Protein AF-A0A2V9WAK3-F1 (afdb_monomer_lite)

Structure (mmCIF, N/CA/C/O backbone):
data_AF-A0A2V9WAK3-F1
#
_entry.id   AF-A0A2V9WAK3-F1
#
loop_
_atom_site.group_PDB
_atom_site.id
_atom_site.type_symbol
_atom_site.label_atom_id
_atom_site.label_alt_id
_atom_site.label_comp_id
_atom_site.label_asym_id
_atom_site.label_entity_id
_atom_site.label_seq_id
_atom_site.pdbx_PDB_ins_code
_atom_site.Cartn_x
_atom_site.Cartn_y
_atom_site.Cartn_z
_atom_site.occupancy
_atom_site.B_iso_or_equiv
_atom_site.auth_seq_id
_atom_site.auth_comp_id
_atom_site.auth_asym_id
_atom_site.auth_atom_id
_atom_site.pdbx_PDB_model_num
ATOM 1 N N . MET A 1 1 ? 19.462 2.648 -26.913 1.00 63.69 1 MET A N 1
ATOM 2 C CA . MET A 1 1 ? 18.107 2.054 -27.021 1.00 63.69 1 MET A CA 1
ATOM 3 C C . MET A 1 1 ? 17.786 1.120 -25.850 1.00 63.69 1 MET A C 1
ATOM 5 O O . MET A 1 1 ? 16.754 1.319 -25.226 1.00 63.69 1 MET A O 1
ATOM 9 N N . MET A 1 2 ? 18.691 0.202 -25.473 1.00 72.12 2 MET A N 1
ATOM 10 C CA . MET A 1 2 ? 18.508 -0.765 -24.368 1.00 72.12 2 MET A CA 1
ATOM 11 C C . MET A 1 2 ? 18.123 -0.140 -23.007 1.00 72.12 2 MET A C 1
ATOM 13 O O . MET A 1 2 ? 17.178 -0.587 -22.366 1.00 72.12 2 MET A O 1
ATOM 17 N N . GLY A 1 3 ? 18.793 0.942 -22.589 1.00 89.75 3 GLY A N 1
ATOM 18 C CA . GLY A 1 3 ? 18.542 1.562 -21.277 1.00 89.75 3 GLY A CA 1
ATOM 19 C C . GLY A 1 3 ? 17.137 2.154 -21.104 1.00 89.75 3 GLY A C 1
ATOM 20 O O . GLY A 1 3 ? 16.587 2.113 -20.011 1.00 89.75 3 GLY A O 1
ATOM 21 N N . ARG A 1 4 ? 16.511 2.646 -22.184 1.00 94.62 4 ARG A N 1
ATOM 22 C CA . ARG A 1 4 ? 15.145 3.198 -22.127 1.00 94.62 4 ARG A CA 1
ATOM 23 C C . ARG A 1 4 ? 14.097 2.111 -21.899 1.00 94.62 4 ARG A C 1
ATOM 25 O O . ARG A 1 4 ? 13.187 2.313 -21.107 1.00 94.62 4 ARG A O 1
ATOM 32 N N . VAL A 1 5 ? 14.247 0.965 -22.564 1.00 94.94 5 VAL A N 1
ATOM 33 C CA . VAL A 1 5 ? 13.329 -0.174 -22.408 1.00 94.94 5 VAL A CA 1
ATOM 34 C C . VAL A 1 5 ? 13.377 -0.700 -20.976 1.00 94.94 5 VAL A C 1
ATOM 36 O O . VAL A 1 5 ? 12.331 -0.897 -20.370 1.00 94.94 5 VAL A O 1
ATOM 39 N N . LEU A 1 6 ? 14.575 -0.837 -20.398 1.00 96.31 6 LEU A N 1
ATOM 40 C CA . LEU A 1 6 ? 14.726 -1.262 -19.006 1.00 96.31 6 LEU A CA 1
ATOM 41 C C . LEU A 1 6 ? 14.022 -0.308 -18.028 1.00 96.31 6 LEU A C 1
ATOM 43 O O . LEU A 1 6 ? 13.298 -0.767 -17.150 1.00 96.31 6 LEU A O 1
ATOM 47 N N . VAL A 1 7 ? 14.176 1.010 -18.208 1.00 96.88 7 VAL A N 1
ATOM 48 C CA . VAL A 1 7 ? 13.491 2.012 -17.370 1.00 96.88 7 VAL A CA 1
ATOM 49 C C . VAL A 1 7 ? 11.972 1.875 -17.470 1.00 96.88 7 VAL A C 1
ATOM 51 O O . VAL A 1 7 ? 11.297 1.889 -16.444 1.00 96.88 7 VAL A O 1
ATOM 54 N N . VAL A 1 8 ? 11.429 1.693 -18.678 1.00 97.44 8 VAL A N 1
ATOM 55 C CA . VAL A 1 8 ? 9.982 1.498 -18.876 1.00 97.44 8 VAL A CA 1
ATOM 56 C C . VAL A 1 8 ? 9.498 0.229 -18.174 1.00 97.44 8 VAL A C 1
ATOM 58 O O . VAL A 1 8 ? 8.481 0.266 -17.486 1.00 97.44 8 VAL A O 1
ATOM 61 N N . MET A 1 9 ? 10.242 -0.873 -18.285 1.00 97.81 9 MET A N 1
ATOM 62 C CA . MET A 1 9 ? 9.898 -2.135 -17.622 1.00 97.81 9 MET A CA 1
ATOM 63 C C . MET A 1 9 ? 9.909 -2.003 -16.096 1.00 97.81 9 MET A C 1
ATOM 65 O O . MET A 1 9 ? 8.983 -2.467 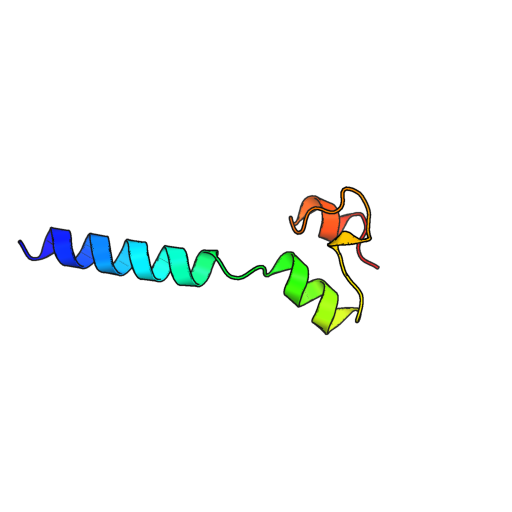-15.435 1.00 97.81 9 MET A O 1
ATOM 69 N N . ILE A 1 10 ? 10.917 -1.330 -15.533 1.00 97.69 10 ILE A N 1
ATOM 70 C CA . ILE A 1 10 ? 11.006 -1.081 -14.087 1.00 97.69 10 ILE A CA 1
ATOM 71 C C . ILE A 1 10 ? 9.855 -0.186 -13.624 1.00 97.69 10 ILE A C 1
ATOM 73 O O . ILE A 1 10 ? 9.227 -0.485 -12.609 1.00 97.69 10 ILE A O 1
ATOM 77 N N . ALA A 1 11 ? 9.548 0.883 -14.363 1.00 97.81 11 ALA A N 1
ATOM 78 C CA . ALA A 1 11 ? 8.451 1.786 -14.032 1.00 97.81 11 ALA A CA 1
ATOM 79 C C . ALA A 1 11 ? 7.100 1.057 -14.049 1.00 97.81 11 ALA A C 1
ATOM 81 O O . ALA A 1 11 ? 6.328 1.178 -13.099 1.00 97.81 11 ALA A O 1
ATOM 82 N N . ALA A 1 12 ? 6.846 0.245 -15.080 1.00 98.19 12 ALA A N 1
ATOM 83 C CA . ALA A 1 12 ? 5.636 -0.563 -15.182 1.00 98.19 12 ALA A CA 1
ATOM 84 C C . ALA A 1 12 ? 5.530 -1.571 -14.028 1.00 98.19 12 ALA A C 1
ATOM 86 O O . ALA A 1 12 ? 4.505 -1.619 -13.352 1.00 98.19 12 ALA A O 1
ATOM 87 N N . ALA A 1 13 ? 6.597 -2.323 -13.742 1.00 98.25 13 ALA A N 1
ATOM 88 C CA . ALA A 1 13 ? 6.614 -3.278 -12.635 1.00 98.25 13 ALA A CA 1
ATOM 89 C C . ALA A 1 13 ? 6.378 -2.588 -11.281 1.00 98.25 13 ALA A C 1
ATOM 91 O O . ALA A 1 13 ? 5.561 -3.045 -10.484 1.00 98.25 13 ALA A O 1
ATOM 92 N N . SER A 1 14 ? 7.033 -1.450 -11.044 1.00 97.94 14 SER A N 1
ATOM 93 C CA . SER A 1 14 ? 6.884 -0.669 -9.810 1.00 97.94 14 SER A CA 1
ATOM 94 C C . SER A 1 14 ? 5.467 -0.128 -9.648 1.00 97.94 14 SER A C 1
ATOM 96 O O . SER A 1 14 ? 4.915 -0.176 -8.553 1.00 97.94 14 SER A O 1
ATOM 98 N N . TYR A 1 15 ? 4.854 0.346 -10.735 1.00 97.88 15 TYR A N 1
ATOM 99 C CA . TYR A 1 15 ? 3.475 0.819 -10.719 1.00 97.88 15 TYR A CA 1
ATOM 100 C C . TYR A 1 15 ? 2.496 -0.311 -10.396 1.00 97.88 15 TYR A C 1
ATOM 102 O O . TYR A 1 15 ? 1.633 -0.143 -9.537 1.00 97.88 15 TYR A O 1
ATOM 110 N N . LEU A 1 16 ? 2.652 -1.476 -11.030 1.00 98.00 16 LEU A N 1
ATOM 111 C CA . LEU A 1 16 ? 1.784 -2.630 -10.788 1.00 98.00 16 LEU A CA 1
ATOM 112 C C . LEU A 1 16 ? 1.896 -3.126 -9.341 1.00 98.00 16 LEU A C 1
ATOM 114 O O . LEU A 1 16 ? 0.877 -3.368 -8.700 1.00 98.00 16 LEU A O 1
ATOM 118 N N . LEU A 1 17 ? 3.117 -3.220 -8.808 1.00 97.56 17 LEU A N 1
ATOM 119 C CA . LEU A 1 17 ? 3.353 -3.636 -7.424 1.00 97.56 17 LEU A CA 1
ATOM 120 C C . LEU A 1 17 ? 2.861 -2.590 -6.410 1.00 97.56 17 LEU A C 1
ATOM 122 O O . LEU A 1 17 ? 2.229 -2.943 -5.417 1.00 97.56 17 LEU A O 1
ATOM 126 N N . GLY A 1 18 ? 3.120 -1.304 -6.656 1.00 95.56 18 GLY A N 1
ATOM 127 C CA . GLY A 1 18 ? 2.737 -0.208 -5.762 1.00 95.56 18 GLY A CA 1
ATOM 128 C C . GLY A 1 18 ? 1.243 0.123 -5.772 1.00 95.56 18 GLY A C 1
ATOM 129 O O . GLY A 1 18 ? 0.741 0.703 -4.814 1.00 95.56 18 GLY A O 1
ATOM 130 N N . SER A 1 19 ? 0.517 -0.271 -6.822 1.00 96.56 19 SER A N 1
ATOM 131 C CA . SER A 1 19 ? -0.933 -0.054 -6.928 1.00 96.56 19 SER A CA 1
ATOM 132 C C . SER A 1 19 ? -1.756 -1.022 -6.073 1.00 96.56 19 SER A C 1
ATOM 134 O O . SER A 1 19 ? -2.978 -0.887 -5.995 1.00 96.56 19 SER A O 1
ATOM 136 N N . ILE A 1 20 ? -1.117 -1.996 -5.418 1.00 96.69 20 ILE A N 1
ATOM 137 C CA . ILE A 1 20 ? -1.801 -2.929 -4.523 1.00 96.69 20 ILE A CA 1
ATOM 138 C C . ILE A 1 20 ? -2.228 -2.176 -3.248 1.00 96.69 20 ILE A C 1
ATOM 140 O O . ILE A 1 20 ? -1.378 -1.626 -2.540 1.00 96.69 20 ILE A O 1
ATOM 144 N N . PRO A 1 21 ? -3.527 -2.164 -2.890 1.00 94.56 21 PRO A N 1
ATOM 145 C CA . PRO A 1 21 ? -4.030 -1.416 -1.741 1.00 94.56 21 PRO A CA 1
ATOM 146 C C . PRO A 1 21 ? -3.777 -2.177 -0.429 1.00 94.56 21 PRO A C 1
ATOM 148 O O . PRO A 1 21 ? -4.712 -2.624 0.238 1.00 94.56 21 PRO A O 1
ATOM 151 N N . PHE A 1 22 ? -2.508 -2.326 -0.038 1.00 94.31 22 PHE A N 1
ATOM 152 C CA . PHE A 1 22 ? -2.102 -3.140 1.114 1.00 94.31 22 PHE A CA 1
ATOM 153 C C . PHE A 1 22 ? -2.808 -2.757 2.415 1.00 94.31 22 PHE A C 1
ATOM 155 O O . PHE A 1 22 ? -3.239 -3.647 3.135 1.00 94.31 22 PHE A O 1
ATOM 162 N N . GLY A 1 23 ? -2.993 -1.466 2.707 1.00 92.56 23 GLY A N 1
ATOM 163 C CA . GLY A 1 23 ? -3.678 -1.039 3.933 1.00 92.56 23 GLY A CA 1
ATOM 164 C C . GLY A 1 23 ? -5.155 -1.448 3.991 1.00 92.56 23 GLY A C 1
ATOM 165 O O . GLY A 1 23 ? -5.661 -1.757 5.063 1.00 92.56 23 GLY A O 1
ATOM 166 N N . TYR A 1 24 ? -5.833 -1.537 2.843 1.00 95.38 24 TYR A N 1
ATOM 167 C CA . TYR A 1 24 ? -7.178 -2.115 2.770 1.00 95.38 24 TYR A CA 1
ATOM 168 C C . TYR A 1 24 ? -7.136 -3.636 2.925 1.00 95.38 24 TYR A C 1
ATOM 170 O O . TYR A 1 24 ? -7.885 -4.201 3.720 1.00 95.38 24 TYR A O 1
ATOM 178 N N . LEU A 1 25 ? -6.243 -4.291 2.180 1.00 95.81 25 LEU A N 1
ATOM 179 C CA . LEU A 1 25 ? -6.173 -5.746 2.119 1.00 95.81 25 LEU A CA 1
ATOM 180 C C . LEU A 1 25 ? -5.775 -6.362 3.469 1.00 95.81 25 LEU A C 1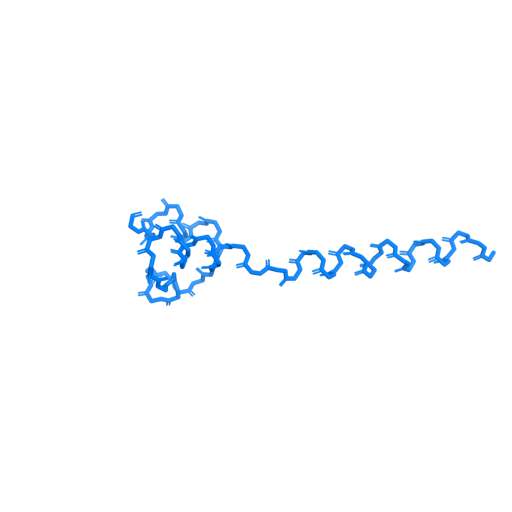
ATOM 182 O O . LEU A 1 25 ? -6.407 -7.313 3.913 1.00 95.81 25 LEU A O 1
ATOM 186 N N . LEU A 1 26 ? -4.775 -5.789 4.147 1.00 94.25 26 LEU A N 1
ATOM 187 C CA . LEU A 1 26 ? -4.327 -6.223 5.472 1.00 94.25 26 LEU A CA 1
ATOM 188 C C . LEU A 1 26 ? -5.449 -6.128 6.495 1.00 94.25 26 LEU A C 1
ATOM 190 O O . LEU A 1 26 ? -5.721 -7.110 7.175 1.00 94.25 26 LEU A O 1
ATOM 194 N N . VAL A 1 27 ? -6.135 -4.983 6.572 1.00 94.88 27 VAL A N 1
ATOM 195 C CA . VAL A 1 27 ? -7.214 -4.815 7.552 1.00 94.88 27 VAL A CA 1
ATOM 196 C C . VAL A 1 27 ? -8.348 -5.801 7.283 1.00 94.88 27 VAL A C 1
ATOM 198 O O . VAL A 1 27 ? -8.853 -6.441 8.204 1.00 94.88 27 VAL A O 1
ATOM 201 N N . ARG A 1 28 ? -8.687 -5.997 6.005 1.00 95.31 28 ARG A N 1
ATOM 202 C CA . ARG A 1 28 ? -9.732 -6.930 5.592 1.00 95.31 28 ARG A CA 1
ATOM 203 C C . ARG A 1 28 ? -9.395 -8.387 5.893 1.00 95.31 28 ARG A C 1
ATOM 205 O O . ARG A 1 28 ? -10.292 -9.127 6.278 1.00 95.31 28 ARG A O 1
ATOM 212 N N . ILE A 1 29 ? -8.145 -8.807 5.705 1.00 96.25 29 ILE A N 1
ATOM 213 C CA . ILE A 1 29 ? -7.719 -10.198 5.925 1.00 96.25 29 ILE A CA 1
ATOM 214 C C . ILE A 1 29 ? -7.493 -10.482 7.412 1.00 96.25 29 ILE A C 1
ATOM 216 O O . ILE A 1 29 ? -7.915 -11.527 7.895 1.00 96.25 29 ILE A O 1
ATOM 220 N N . VAL A 1 30 ? -6.832 -9.573 8.133 1.00 94.62 30 VAL A N 1
ATOM 221 C CA . VAL A 1 30 ? -6.440 -9.788 9.535 1.00 94.62 30 VAL A CA 1
ATOM 222 C C . VAL A 1 30 ? -7.620 -9.581 10.482 1.00 94.62 30 VAL A C 1
ATOM 224 O O . VAL A 1 30 ? -7.804 -10.377 11.397 1.00 94.62 30 VAL A O 1
ATOM 2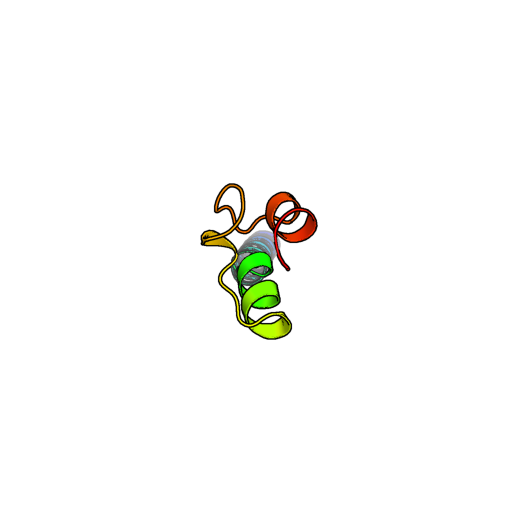27 N N . TYR A 1 31 ? -8.435 -8.548 10.250 1.00 92.50 31 TYR A N 1
ATOM 228 C CA . TYR A 1 31 ? -9.518 -8.159 11.163 1.00 92.50 31 TYR A CA 1
ATOM 229 C C . TYR A 1 31 ? -10.921 -8.418 10.597 1.00 92.50 31 TYR A C 1
ATOM 231 O O . TYR A 1 31 ? -11.905 -8.268 11.310 1.00 92.50 31 TYR A O 1
ATOM 239 N N . GLY A 1 32 ? -11.057 -8.783 9.316 1.00 94.31 32 GLY A N 1
ATOM 240 C CA . GLY A 1 32 ? -12.366 -8.985 8.675 1.00 94.31 32 GLY A CA 1
ATOM 241 C C . GLY A 1 32 ? -13.133 -7.690 8.371 1.00 94.31 32 GLY A C 1
ATOM 242 O O . GLY A 1 32 ? -14.217 -7.726 7.782 1.00 94.31 32 GLY A O 1
ATOM 243 N N . GLU A 1 33 ? -12.574 -6.531 8.712 1.00 92.44 33 GLU A N 1
ATOM 244 C CA . GLU A 1 33 ? -13.245 -5.236 8.618 1.00 92.44 33 GLU A CA 1
ATOM 245 C C . GLU A 1 33 ? -12.889 -4.451 7.349 1.00 92.44 33 GLU A C 1
ATOM 247 O O . GLU A 1 33 ? -12.033 -4.836 6.554 1.00 92.44 33 GLU A O 1
ATOM 252 N N . ASP A 1 34 ? -13.586 -3.337 7.124 1.00 94.06 34 ASP A N 1
ATOM 253 C CA . ASP A 1 34 ? -13.290 -2.406 6.038 1.00 94.06 34 ASP A CA 1
ATOM 254 C C . ASP A 1 34 ? -12.684 -1.118 6.608 1.00 94.06 34 ASP A C 1
ATOM 256 O O . ASP A 1 34 ? -13.399 -0.291 7.176 1.00 94.06 34 ASP A O 1
ATOM 260 N N . VAL A 1 35 ? -11.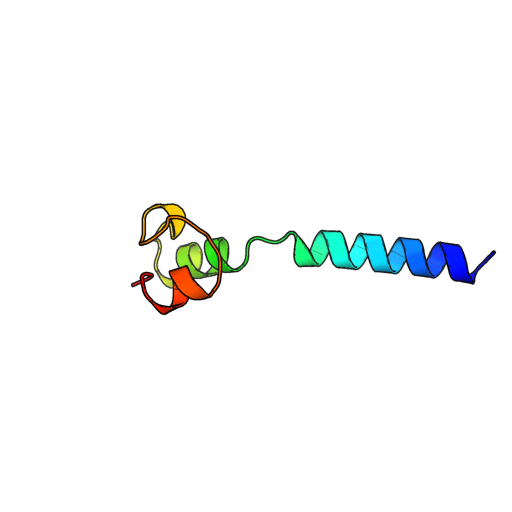376 -0.916 6.401 1.00 94.69 35 VAL A N 1
ATOM 261 C CA . VAL A 1 35 ? -10.6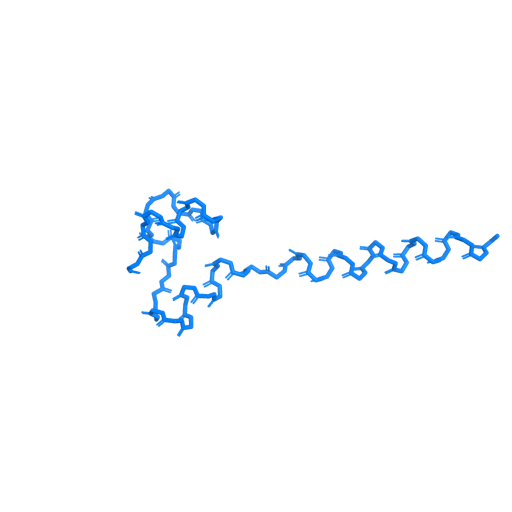44 0.275 6.879 1.00 94.69 35 VAL A CA 1
ATOM 262 C C . VAL A 1 35 ? -11.254 1.596 6.392 1.00 94.69 35 VAL A C 1
ATOM 264 O O . VAL A 1 35 ? -11.092 2.630 7.036 1.00 94.69 35 VAL A O 1
ATOM 267 N N . ARG A 1 36 ? -12.000 1.585 5.278 1.00 94.25 36 ARG A N 1
ATOM 268 C CA . ARG A 1 36 ? -12.656 2.782 4.724 1.00 94.25 36 ARG A CA 1
ATOM 269 C C . ARG A 1 36 ? -13.848 3.241 5.561 1.00 94.25 36 ARG A C 1
ATOM 271 O O . ARG A 1 36 ? -14.308 4.366 5.401 1.00 94.25 36 ARG A O 1
ATOM 278 N N . ARG A 1 37 ? -14.358 2.380 6.445 1.00 94.06 37 ARG A N 1
ATOM 279 C CA . ARG A 1 37 ? -15.432 2.705 7.395 1.00 94.06 37 ARG A CA 1
ATOM 280 C C . ARG A 1 37 ? -14.894 3.224 8.730 1.00 94.06 37 ARG A C 1
ATOM 282 O O . ARG A 1 37 ? -15.686 3.636 9.572 1.00 94.06 37 ARG A O 1
ATOM 289 N N . ALA A 1 38 ? -13.574 3.219 8.914 1.00 88.44 38 ALA A N 1
ATOM 290 C CA . ALA A 1 38 ? -12.903 3.652 10.129 1.00 88.44 38 ALA A CA 1
ATOM 291 C C . ALA A 1 38 ? -12.194 5.002 9.939 1.00 88.44 38 ALA A C 1
ATOM 293 O O . ALA A 1 38 ? -11.613 5.284 8.887 1.00 88.44 38 ALA A O 1
ATOM 294 N N . GLY A 1 39 ? -12.193 5.820 10.996 1.00 88.25 39 GLY A N 1
ATOM 295 C CA . GLY A 1 39 ? -11.417 7.059 11.062 1.00 88.25 39 GLY A CA 1
ATOM 296 C C . GLY A 1 39 ? -11.703 8.028 9.915 1.00 88.25 39 GLY A C 1
ATOM 297 O O . GLY A 1 39 ? -12.837 8.460 9.737 1.00 88.25 39 GLY A O 1
ATOM 298 N N . SER A 1 40 ? -10.663 8.396 9.158 1.00 93.00 40 SER A N 1
ATOM 299 C CA . SER A 1 40 ? -10.792 9.322 8.021 1.00 93.00 40 SER A CA 1
ATOM 300 C C . SER A 1 40 ? -11.289 8.661 6.733 1.00 93.00 40 SER A C 1
ATOM 302 O O . SER A 1 40 ? -11.459 9.349 5.731 1.00 93.00 40 SER A O 1
ATOM 304 N N . GLY A 1 41 ? -11.456 7.337 6.723 1.00 91.00 41 GLY A N 1
ATOM 305 C CA . GLY A 1 41 ? -11.847 6.563 5.544 1.00 91.00 41 GLY A CA 1
ATOM 306 C C . GLY A 1 41 ? -10.727 6.302 4.528 1.00 91.00 41 GLY A C 1
ATOM 307 O O . GLY A 1 41 ? -10.943 5.590 3.548 1.00 91.00 41 GLY A O 1
ATOM 308 N N . ASN A 1 42 ? -9.512 6.811 4.761 1.00 94.81 42 ASN A N 1
ATOM 309 C CA . ASN A 1 42 ? -8.354 6.534 3.906 1.00 94.81 42 ASN A CA 1
ATOM 310 C C . ASN A 1 42 ? -7.732 5.162 4.215 1.00 94.81 42 ASN A C 1
ATOM 312 O O . ASN A 1 42 ? -7.669 4.739 5.365 1.00 94.81 42 ASN A O 1
ATOM 316 N N . ILE A 1 43 ? -7.170 4.500 3.198 1.00 94.44 43 ILE A N 1
ATOM 317 C CA . ILE A 1 43 ? -6.488 3.195 3.344 1.00 94.44 43 ILE A CA 1
ATOM 318 C C . ILE A 1 43 ? -5.024 3.314 3.808 1.00 94.44 43 ILE A C 1
ATOM 320 O O . ILE A 1 43 ? -4.319 2.315 3.908 1.00 94.44 43 ILE A O 1
ATOM 324 N N . GLY A 1 44 ? -4.531 4.537 4.019 1.00 93.25 44 GLY A N 1
ATOM 325 C CA . GLY A 1 44 ? -3.133 4.792 4.363 1.00 93.25 44 GLY A CA 1
ATOM 326 C C . GLY A 1 44 ? -2.761 4.319 5.771 1.00 93.25 44 GLY A C 1
ATOM 327 O O . GLY A 1 44 ? -3.614 4.208 6.654 1.00 93.25 44 GLY A O 1
ATOM 328 N N . ALA A 1 45 ? -1.459 4.123 5.997 1.00 91.38 45 ALA A N 1
ATOM 329 C CA . ALA A 1 45 ? -0.906 3.594 7.248 1.00 91.38 45 ALA A CA 1
ATOM 330 C C . ALA A 1 45 ? -1.376 4.354 8.499 1.00 91.38 45 ALA A C 1
ATOM 332 O O . ALA A 1 4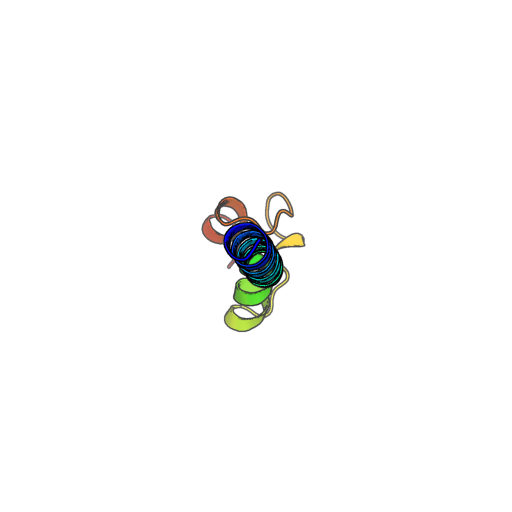5 ? -1.639 3.754 9.533 1.00 91.38 45 ALA A O 1
ATOM 333 N N . THR A 1 46 ? -1.543 5.673 8.404 1.00 93.62 46 THR A N 1
ATOM 334 C CA . THR A 1 46 ? -1.995 6.502 9.525 1.00 93.62 46 THR A CA 1
ATOM 335 C C . THR A 1 46 ? -3.423 6.187 9.981 1.00 93.62 46 THR A C 1
ATOM 337 O O . THR A 1 46 ? -3.703 6.254 11.178 1.00 93.62 46 THR A O 1
ATOM 340 N N . ASN A 1 47 ? -4.335 5.872 9.055 1.00 93.12 47 ASN A N 1
ATOM 341 C CA . ASN A 1 47 ? -5.698 5.484 9.421 1.00 93.12 47 ASN A CA 1
ATOM 342 C C . ASN A 1 47 ? -5.705 4.055 9.971 1.00 93.12 47 ASN A C 1
ATOM 344 O O . ASN A 1 47 ? -6.289 3.812 11.024 1.00 93.12 47 ASN A O 1
ATOM 348 N N . VAL A 1 48 ? -4.965 3.154 9.314 1.00 92.44 48 VAL A N 1
ATOM 349 C CA . VAL A 1 48 ? -4.788 1.767 9.760 1.00 92.44 48 VAL A CA 1
ATOM 350 C C . VAL A 1 48 ? -4.283 1.724 11.208 1.00 92.44 48 VAL A C 1
ATOM 352 O O . VAL A 1 48 ? -4.964 1.202 12.079 1.00 92.44 48 VAL A O 1
ATOM 355 N N . ALA A 1 49 ? -3.157 2.378 11.501 1.00 89.88 49 ALA A N 1
ATOM 356 C CA . ALA A 1 49 ? -2.481 2.289 12.797 1.00 89.88 49 ALA A CA 1
ATOM 357 C C . ALA A 1 49 ? -3.239 2.923 13.975 1.00 89.88 49 ALA A C 1
ATOM 359 O O . ALA A 1 49 ? -2.960 2.597 15.123 1.00 89.88 49 ALA A O 1
ATOM 360 N N . ARG A 1 50 ? -4.147 3.875 13.724 1.00 85.69 50 ARG A N 1
ATOM 361 C CA . ARG A 1 50 ? -4.857 4.594 14.800 1.00 85.69 50 ARG A CA 1
ATOM 362 C C . ARG A 1 50 ? -6.304 4.161 14.985 1.00 85.69 50 ARG A C 1
ATOM 364 O O . ARG A 1 50 ? -6.906 4.567 15.980 1.00 85.69 50 ARG A O 1
ATOM 371 N N . LYS A 1 51 ? -6.895 3.508 13.981 1.00 81.25 51 LYS A N 1
ATOM 372 C CA . LYS A 1 51 ? -8.352 3.337 13.874 1.00 81.25 51 LYS A CA 1
ATOM 373 C C . LYS A 1 51 ? -8.796 1.980 13.336 1.00 81.25 51 LYS A C 1
ATOM 375 O O . LYS A 1 51 ? -9.989 1.718 13.422 1.00 81.25 51 LYS A O 1
ATOM 380 N N . SER A 1 52 ? -7.903 1.157 12.777 1.00 74.25 52 SER A N 1
ATOM 381 C CA . SER A 1 52 ? -8.244 -0.260 12.583 1.00 74.25 52 SER A CA 1
ATOM 382 C C . SER A 1 52 ? -8.253 -0.971 13.944 1.00 74.25 52 SER A C 1
ATOM 384 O O . SER A 1 52 ? -7.520 -0.510 14.825 1.00 74.25 52 SER A O 1
ATOM 386 N N . PRO A 1 53 ? -9.108 -1.994 14.127 1.00 66.19 53 PRO A N 1
ATOM 387 C CA . PRO A 1 53 ? -9.246 -2.732 15.385 1.00 66.19 53 PRO A CA 1
ATOM 388 C C . PRO A 1 53 ? -7.933 -3.285 15.949 1.00 66.19 53 PRO A C 1
ATOM 390 O O . PRO A 1 53 ? -7.010 -3.577 15.152 1.00 66.19 53 PRO A O 1
#

pLDDT: mean 92.28, std 7.47, range [63.69, 98.25]

Secondary structure (DSSP, 8-state):
-HHHHHHHHHHHHHHHHHTS-HHHHHHHHHTSS-GGGSTTS--SHHHHHHH--

Sequence (53 aa):
MMGRVLVVMIAAASYLLGSIPFGYLLVRIVYGEDVRRAGSGNIGATNVARKSP

Radius of gyration: 15.94 Å; chains: 1; bounding box: 34×20×42 Å

Foldseek 3Di:
DVVVVVVVVVVVVCCVVVVPLCLQVVLCVVVVDGLLVWDPNDSDPVSSVPTRD